Protein AF-A0A2M7AWU2-F1 (afdb_monomer_lite)

Sequence (131 aa):
MRKNQIVLVSILATVILVGAVFGVYYWFQYVRPEVEVSTKEEGIDLCAEFPKVEGEVTCQEAIQLALEKYPGIITSIRRTQAEYIDTQEIWLLKLILKEPVRANSVEYDIEVSVNRDNKEIFIYRFIERQK

Structure (mmCIF, N/CA/C/O backbone):
data_AF-A0A2M7AWU2-F1
#
_entry.id   AF-A0A2M7AWU2-F1
#
loop_
_atom_site.group_PDB
_atom_site.id
_atom_site.type_symbol
_atom_site.label_atom_id
_atom_site.label_alt_id
_atom_site.label_comp_id
_atom_site.label_a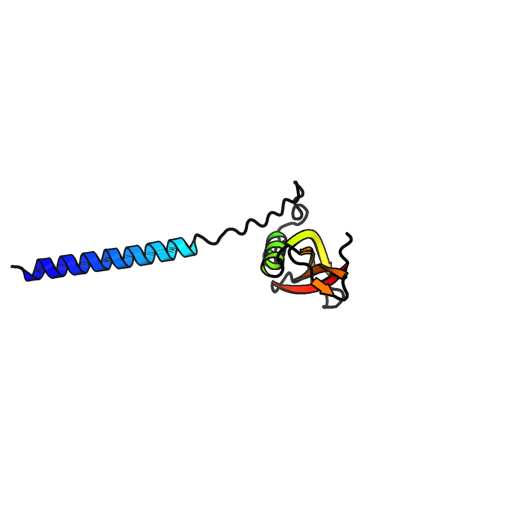sym_id
_atom_site.label_entity_id
_atom_site.label_seq_id
_atom_site.pdbx_PDB_ins_code
_atom_site.Cartn_x
_atom_site.Cartn_y
_atom_site.Cartn_z
_atom_site.occupancy
_atom_site.B_iso_or_equiv
_atom_site.auth_seq_id
_atom_site.auth_comp_id
_atom_site.auth_asym_id
_atom_site.auth_atom_id
_atom_site.pdbx_PDB_model_num
ATOM 1 N N . MET A 1 1 ? -69.376 -11.238 -7.191 1.00 54.69 1 MET A N 1
ATOM 2 C CA . MET A 1 1 ? -68.289 -11.510 -6.220 1.00 54.69 1 MET A CA 1
ATOM 3 C C . MET A 1 1 ? -66.917 -11.777 -6.888 1.00 54.69 1 MET A C 1
ATOM 5 O O . MET A 1 1 ? -66.197 -12.650 -6.437 1.00 54.69 1 MET A O 1
ATOM 9 N N . ARG A 1 2 ? -66.502 -11.038 -7.941 1.00 56.22 2 ARG A N 1
ATOM 10 C CA . ARG A 1 2 ? -65.195 -11.247 -8.629 1.00 56.22 2 ARG A CA 1
ATOM 11 C C . ARG A 1 2 ? -64.144 -10.148 -8.386 1.00 56.22 2 ARG A C 1
ATOM 13 O O . ARG A 1 2 ? -62.969 -10.374 -8.637 1.00 56.22 2 ARG A O 1
ATOM 20 N N . LYS A 1 3 ? -64.542 -8.971 -7.881 1.00 53.84 3 LYS A N 1
ATOM 21 C CA . LYS A 1 3 ? -63.633 -7.822 -7.694 1.00 53.84 3 LYS A CA 1
ATOM 22 C C . LYS A 1 3 ? -62.647 -8.007 -6.528 1.00 53.84 3 LYS A C 1
ATOM 24 O O . LYS A 1 3 ? -61.501 -7.599 -6.655 1.00 53.84 3 LYS A O 1
ATOM 29 N N . ASN A 1 4 ? -63.039 -8.697 -5.452 1.00 55.47 4 ASN A N 1
ATOM 30 C CA . ASN A 1 4 ? -62.168 -8.872 -4.279 1.00 55.47 4 ASN A CA 1
ATOM 31 C C . ASN A 1 4 ? -61.002 -9.843 -4.523 1.00 55.47 4 ASN A C 1
ATOM 33 O O . ASN A 1 4 ? -59.939 -9.652 -3.945 1.00 55.47 4 ASN A O 1
ATOM 37 N N . GLN A 1 5 ? -61.160 -10.844 -5.398 1.00 54.25 5 GLN A N 1
ATOM 38 C CA . GLN A 1 5 ? -60.068 -11.777 -5.707 1.00 54.25 5 GLN A CA 1
ATOM 39 C C . GLN A 1 5 ? -58.959 -11.130 -6.547 1.00 54.25 5 GLN A C 1
ATOM 41 O O . GLN A 1 5 ? -57.792 -11.421 -6.320 1.00 54.25 5 GLN A O 1
ATOM 46 N N . ILE A 1 6 ? -59.294 -10.209 -7.457 1.00 58.75 6 ILE A N 1
ATOM 47 C CA . ILE A 1 6 ? -58.296 -9.523 -8.297 1.00 58.75 6 ILE A CA 1
ATOM 48 C C . ILE A 1 6 ? -57.420 -8.596 -7.443 1.00 58.75 6 ILE A C 1
ATOM 50 O O . ILE A 1 6 ? -56.203 -8.585 -7.593 1.00 58.75 6 ILE A O 1
ATOM 54 N N . VAL A 1 7 ? -58.026 -7.876 -6.493 1.00 60.44 7 VAL A N 1
ATOM 55 C CA . VAL A 1 7 ? -57.297 -6.977 -5.581 1.00 60.44 7 VAL A CA 1
ATOM 56 C C . VAL A 1 7 ? -56.342 -7.761 -4.675 1.00 60.44 7 VAL A C 1
ATOM 58 O O . VAL A 1 7 ? -55.195 -7.358 -4.504 1.00 60.44 7 VAL A O 1
ATOM 61 N N . LEU A 1 8 ? -56.775 -8.914 -4.153 1.00 59.88 8 LEU A N 1
ATOM 62 C CA . LEU A 1 8 ? -55.939 -9.790 -3.325 1.00 59.88 8 LEU A CA 1
ATOM 63 C C . LEU A 1 8 ? -54.729 -10.347 -4.089 1.00 59.88 8 LEU A C 1
ATOM 65 O O . LEU A 1 8 ? -53.625 -10.344 -3.551 1.00 59.88 8 LEU A O 1
ATOM 69 N N . VAL A 1 9 ? -54.909 -10.767 -5.345 1.00 65.00 9 VAL A N 1
ATOM 70 C CA . VAL A 1 9 ? -53.808 -11.288 -6.175 1.00 65.00 9 VAL A CA 1
ATOM 71 C C . VAL A 1 9 ? -52.819 -10.180 -6.548 1.00 65.00 9 VAL A C 1
ATOM 73 O O . VAL A 1 9 ? -51.611 -10.402 -6.485 1.00 65.00 9 VAL A O 1
ATOM 76 N N . SER A 1 10 ? -53.302 -8.973 -6.865 1.00 59.91 10 SER A N 1
ATOM 77 C CA . SER A 1 10 ? -52.425 -7.831 -7.144 1.00 59.91 10 SER A CA 1
ATOM 78 C C . SER A 1 10 ? -51.600 -7.418 -5.926 1.00 59.91 10 SER A C 1
ATOM 80 O O . SER A 1 10 ? -50.410 -7.180 -6.077 1.00 59.91 10 SER A O 1
ATOM 82 N N . ILE A 1 11 ? -52.180 -7.378 -4.722 1.00 66.88 11 ILE A N 1
ATOM 83 C CA . ILE A 1 11 ? -51.427 -7.031 -3.504 1.00 66.88 11 ILE A CA 1
ATOM 84 C C . ILE A 1 11 ? -50.359 -8.090 -3.209 1.00 66.88 11 ILE A C 1
ATOM 86 O O . ILE A 1 11 ? -49.217 -7.740 -2.913 1.00 66.88 11 ILE A O 1
ATOM 90 N N . LEU A 1 12 ? -50.701 -9.376 -3.341 1.00 68.44 12 LEU A N 1
ATOM 91 C CA . LEU A 1 12 ? -49.759 -10.469 -3.101 1.00 68.44 12 LEU A CA 1
ATOM 92 C C . LEU A 1 12 ? -48.570 -10.415 -4.073 1.00 68.44 12 LEU A C 1
ATOM 94 O O . LEU A 1 12 ? -47.424 -10.554 -3.652 1.00 68.44 12 LEU A O 1
ATOM 98 N N . ALA A 1 13 ? -48.829 -10.149 -5.358 1.00 69.25 13 ALA A N 1
ATOM 99 C CA . ALA A 1 13 ? -47.784 -10.016 -6.369 1.00 69.25 13 ALA A CA 1
ATOM 100 C C . ALA A 1 13 ? -46.831 -8.850 -6.062 1.00 69.25 13 ALA A C 1
ATOM 102 O O . ALA A 1 13 ? -45.617 -9.014 -6.164 1.00 69.25 13 ALA A O 1
ATOM 103 N N . THR A 1 14 ? -47.351 -7.701 -5.616 1.00 70.69 14 THR A N 1
ATOM 104 C CA . THR A 1 14 ? -46.520 -6.540 -5.264 1.00 70.69 14 THR A CA 1
ATOM 105 C C . THR A 1 14 ? -45.640 -6.814 -4.044 1.00 70.69 14 THR A C 1
ATOM 107 O O . THR A 1 14 ? -44.469 -6.445 -4.046 1.00 70.69 14 THR A O 1
ATOM 110 N N . VAL A 1 15 ? -46.159 -7.503 -3.020 1.00 72.62 15 VAL A N 1
ATOM 111 C CA . VAL A 1 15 ? -45.383 -7.851 -1.814 1.00 72.62 15 VAL A CA 1
ATOM 112 C C . VAL A 1 15 ? -44.235 -8.810 -2.146 1.00 72.62 15 VAL A C 1
ATOM 114 O O . VAL A 1 15 ? -43.121 -8.617 -1.663 1.00 72.62 15 VAL A O 1
ATOM 117 N N . ILE A 1 16 ? -44.470 -9.797 -3.017 1.00 73.19 16 ILE A N 1
ATOM 118 C CA . ILE A 1 16 ? -43.426 -10.730 -3.472 1.00 73.19 16 ILE A CA 1
ATOM 119 C C . ILE A 1 16 ? -42.349 -9.988 -4.272 1.00 73.19 16 ILE A C 1
ATOM 121 O O . ILE A 1 16 ? -41.160 -10.233 -4.081 1.00 73.19 16 ILE A O 1
ATOM 125 N N . LEU A 1 17 ? -42.752 -9.050 -5.133 1.00 73.25 17 LEU A N 1
ATOM 126 C CA . LEU A 1 17 ? -41.829 -8.294 -5.979 1.00 73.25 17 LEU A CA 1
ATOM 127 C C . LEU A 1 17 ? -40.956 -7.342 -5.147 1.00 73.25 17 LEU A C 1
ATOM 129 O O . LEU A 1 17 ? -39.744 -7.301 -5.342 1.00 73.25 17 LEU A O 1
ATOM 133 N N . VAL A 1 18 ? -41.535 -6.658 -4.155 1.00 73.31 18 VAL A N 1
ATOM 134 C CA . VAL A 1 18 ? -40.774 -5.829 -3.205 1.00 73.31 18 VAL A CA 1
ATOM 135 C C . VAL A 1 18 ? -39.826 -6.689 -2.369 1.00 73.31 18 VAL A C 1
ATOM 137 O O . VAL A 1 18 ? -38.661 -6.330 -2.234 1.00 73.31 18 VAL A O 1
ATOM 140 N N . GLY A 1 19 ? -40.276 -7.847 -1.873 1.00 69.31 19 GLY A N 1
ATOM 141 C CA . GLY A 1 19 ? -39.430 -8.780 -1.123 1.00 69.31 19 GLY A CA 1
ATOM 142 C C . GLY A 1 19 ? -38.251 -9.321 -1.939 1.00 69.31 19 GLY A C 1
ATOM 143 O O . GLY A 1 19 ? -37.137 -9.392 -1.426 1.00 69.31 19 GLY A O 1
ATOM 144 N N . ALA A 1 20 ? -38.463 -9.637 -3.220 1.00 73.00 20 ALA A N 1
ATOM 145 C CA . ALA A 1 20 ? -37.406 -10.094 -4.119 1.00 73.00 20 ALA A CA 1
ATOM 146 C C . ALA A 1 20 ? -36.375 -8.990 -4.409 1.00 73.00 20 ALA A C 1
ATOM 148 O O . ALA A 1 20 ? -35.174 -9.244 -4.350 1.00 73.00 20 ALA A O 1
ATOM 149 N N . VAL A 1 21 ? -36.825 -7.755 -4.659 1.00 71.50 21 VAL A N 1
ATOM 150 C CA . VAL A 1 21 ? -35.927 -6.607 -4.882 1.00 71.50 21 VAL A CA 1
ATOM 151 C C . VAL A 1 21 ? -35.122 -6.291 -3.621 1.00 71.50 21 VAL A C 1
ATOM 153 O O . VAL A 1 21 ? -33.912 -6.086 -3.706 1.00 71.50 21 VAL A O 1
ATOM 156 N N . PHE A 1 22 ? -35.760 -6.314 -2.446 1.00 71.56 22 PHE A N 1
ATOM 157 C CA . PHE A 1 22 ? -35.072 -6.122 -1.168 1.00 71.56 22 PHE A CA 1
ATOM 158 C C . PHE A 1 22 ? -34.060 -7.248 -0.910 1.00 71.56 22 PHE A C 1
ATOM 160 O O . PHE A 1 22 ? -32.917 -6.973 -0.564 1.00 71.56 22 PHE A O 1
ATOM 167 N N . GLY A 1 23 ? -34.431 -8.507 -1.154 1.00 69.19 23 GLY A N 1
ATOM 168 C CA . GLY A 1 23 ? -33.534 -9.654 -0.996 1.00 69.19 23 GLY A CA 1
ATOM 169 C C . GLY A 1 23 ? -32.282 -9.552 -1.870 1.00 69.19 23 GLY A C 1
ATOM 170 O O . GLY A 1 23 ? -31.174 -9.725 -1.371 1.00 69.19 23 GLY A O 1
ATOM 171 N N . VAL A 1 24 ? -32.438 -9.192 -3.147 1.00 69.12 24 VAL A N 1
ATOM 172 C CA . VAL A 1 24 ? -31.309 -8.998 -4.073 1.00 69.12 24 VAL A CA 1
ATOM 173 C C . VAL A 1 24 ? -30.439 -7.811 -3.650 1.00 69.12 24 VAL A C 1
ATOM 175 O O . VAL A 1 24 ? -29.216 -7.931 -3.637 1.00 69.12 24 VAL A O 1
ATOM 178 N N . TYR A 1 25 ? -31.041 -6.690 -3.241 1.00 70.00 25 TYR A N 1
ATOM 179 C CA . TYR A 1 25 ? -30.303 -5.514 -2.768 1.00 70.00 25 TYR A CA 1
ATOM 180 C C . TYR A 1 25 ? -29.433 -5.822 -1.539 1.00 70.00 25 TYR A C 1
ATOM 182 O O . TYR A 1 25 ? -28.260 -5.446 -1.497 1.00 70.00 25 TYR A O 1
ATOM 190 N N . TYR A 1 26 ? -29.973 -6.558 -0.562 1.00 60.62 26 TYR A N 1
ATOM 191 C CA . TYR A 1 26 ? -29.208 -6.978 0.615 1.00 60.62 26 TYR A CA 1
ATOM 192 C C . TYR A 1 26 ? -28.147 -8.029 0.281 1.00 60.62 26 TYR A C 1
ATOM 194 O O . TYR A 1 26 ? -27.078 -8.016 0.889 1.00 60.62 26 TYR A O 1
ATOM 202 N N . TRP A 1 27 ? -28.388 -8.894 -0.708 1.00 60.34 27 TRP A N 1
ATOM 203 C CA . TRP A 1 27 ? -27.392 -9.867 -1.153 1.00 60.34 27 TRP A CA 1
ATOM 204 C C . TRP A 1 27 ? -26.186 -9.183 -1.817 1.00 60.34 27 TRP A C 1
ATOM 206 O O . TRP A 1 27 ? -25.049 -9.501 -1.485 1.00 60.34 27 TRP A O 1
ATOM 216 N N . PHE A 1 28 ? -26.403 -8.159 -2.649 1.00 55.84 28 PHE A N 1
ATOM 217 C CA . PHE A 1 28 ? -25.308 -7.394 -3.266 1.00 55.84 28 PHE A CA 1
ATOM 218 C C . PHE A 1 28 ? -24.517 -6.520 -2.279 1.00 55.84 28 PHE A C 1
ATOM 220 O O . PHE A 1 28 ? -23.324 -6.319 -2.481 1.00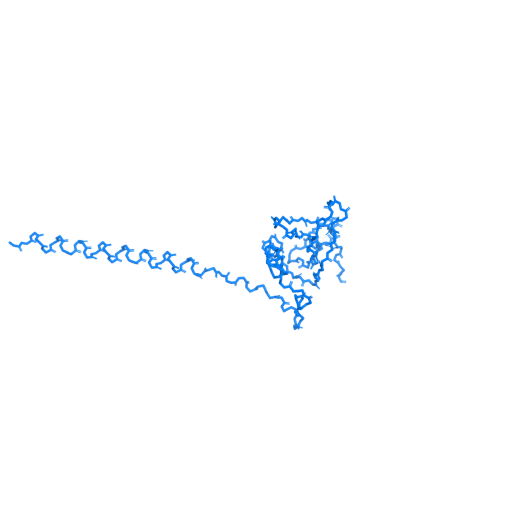 55.84 28 PHE A O 1
ATOM 227 N N . GLN A 1 29 ? -25.132 -6.024 -1.199 1.00 54.19 29 GLN A N 1
ATOM 228 C CA . GLN A 1 29 ? -24.410 -5.299 -0.138 1.00 54.19 29 GLN A CA 1
ATOM 229 C C . GLN A 1 29 ? -23.505 -6.225 0.698 1.00 54.19 29 GLN A C 1
ATOM 231 O O . GLN A 1 29 ? -22.488 -5.769 1.221 1.00 54.19 29 GLN A O 1
ATOM 236 N N . TYR A 1 30 ? -23.859 -7.511 0.820 1.00 51.78 30 TYR A N 1
ATOM 237 C CA . TYR A 1 30 ? -23.092 -8.497 1.590 1.00 51.78 30 TYR A CA 1
ATOM 238 C C . TYR A 1 30 ? -21.966 -9.149 0.783 1.00 51.78 30 TYR A C 1
ATOM 240 O O . TYR A 1 30 ? -20.939 -9.518 1.345 1.00 51.78 30 TYR A O 1
ATOM 248 N N . VAL A 1 31 ? -22.122 -9.248 -0.538 1.00 49.25 31 VAL A N 1
ATOM 249 C CA . VAL A 1 31 ? -21.064 -9.699 -1.448 1.00 49.25 31 VAL A CA 1
ATOM 250 C C . VAL A 1 31 ? -20.233 -8.488 -1.875 1.00 49.25 31 VAL A C 1
ATOM 252 O O . VAL A 1 31 ? -20.173 -8.126 -3.049 1.00 49.25 31 VAL A O 1
ATOM 255 N N . ARG A 1 32 ? -19.558 -7.833 -0.920 1.00 45.34 32 ARG A N 1
ATOM 256 C CA . ARG A 1 32 ? -18.285 -7.213 -1.299 1.00 45.34 32 ARG A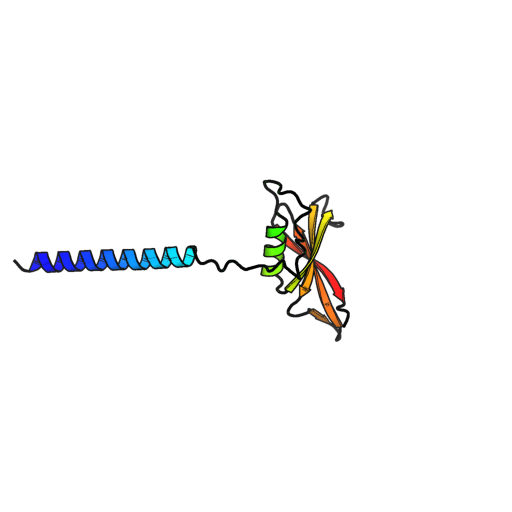 CA 1
ATOM 257 C C . ARG A 1 32 ? -17.364 -8.381 -1.626 1.00 45.34 32 ARG A C 1
ATOM 259 O O . ARG A 1 32 ? -17.274 -9.278 -0.787 1.00 45.34 32 ARG A O 1
ATOM 266 N N . PRO A 1 33 ? -16.715 -8.424 -2.801 1.00 44.31 33 PRO A N 1
ATOM 267 C CA . PRO A 1 33 ? -15.588 -9.320 -2.947 1.00 44.31 33 PRO A CA 1
ATOM 268 C C . PRO A 1 33 ? -14.643 -8.940 -1.815 1.00 44.31 33 PRO A C 1
ATOM 270 O O . PRO A 1 33 ? -14.159 -7.808 -1.756 1.00 44.31 33 PRO A O 1
ATOM 273 N N . GLU A 1 34 ? -14.487 -9.844 -0.854 1.00 41.38 34 GLU A N 1
ATOM 274 C CA . GLU A 1 34 ? -13.341 -9.826 0.027 1.00 41.38 34 GLU A CA 1
ATOM 275 C C . GLU A 1 34 ? -12.175 -9.854 -0.950 1.00 41.38 34 GLU A C 1
ATOM 277 O O . GLU A 1 34 ? -11.948 -10.839 -1.654 1.00 41.38 34 GLU A O 1
ATOM 282 N N . VAL A 1 35 ? -11.567 -8.686 -1.158 1.00 38.78 35 VAL A N 1
ATOM 283 C CA . VAL A 1 35 ? -10.305 -8.614 -1.862 1.00 38.78 35 VAL A CA 1
ATOM 284 C C . VAL A 1 35 ? -9.409 -9.405 -0.936 1.00 38.78 35 VAL A C 1
ATOM 286 O O . VAL A 1 35 ? -8.991 -8.893 0.101 1.00 38.78 35 VAL A O 1
ATOM 289 N N . GLU A 1 36 ? -9.220 -10.688 -1.246 1.00 37.50 36 GLU A N 1
ATOM 290 C CA . GLU A 1 36 ? -8.156 -11.487 -0.674 1.00 37.50 36 GLU A CA 1
ATOM 291 C C . GLU A 1 36 ? -6.880 -10.797 -1.127 1.00 37.50 36 GLU A C 1
ATOM 293 O O . GLU A 1 36 ? -6.274 -11.090 -2.158 1.00 37.50 36 GLU A O 1
ATOM 298 N N . VAL A 1 37 ? -6.515 -9.782 -0.359 1.00 43.72 37 VAL A N 1
ATOM 299 C CA . VAL A 1 37 ? -5.184 -9.252 -0.319 1.00 43.72 37 VAL A CA 1
ATOM 300 C C . VAL A 1 37 ? -4.366 -10.417 0.200 1.00 43.72 37 VAL A C 1
ATOM 302 O O . VAL A 1 37 ? -4.266 -10.648 1.403 1.00 43.72 37 VAL A O 1
ATOM 305 N N . SER A 1 38 ? -3.865 -11.221 -0.733 1.00 39.97 38 SER A N 1
ATOM 306 C CA . SER A 1 38 ? -2.893 -12.257 -0.450 1.00 39.97 38 SER A CA 1
ATOM 307 C C . SER A 1 38 ? -1.633 -11.554 0.045 1.00 39.97 38 SER A C 1
ATOM 309 O O . SER A 1 38 ? -0.708 -11.293 -0.713 1.00 39.97 38 SER A O 1
ATOM 311 N N . THR A 1 39 ? -1.606 -11.229 1.337 1.00 43.34 39 THR A N 1
ATOM 312 C CA . THR A 1 39 ? -0.396 -10.864 2.081 1.00 43.34 39 THR A CA 1
ATOM 313 C C . THR A 1 39 ? 0.555 -12.052 2.205 1.00 43.34 39 THR A C 1
ATOM 315 O O . THR A 1 39 ? 1.690 -11.884 2.631 1.00 43.34 39 THR A O 1
ATOM 318 N N . LYS A 1 40 ? 0.126 -13.256 1.802 1.00 40.00 40 LYS A N 1
ATOM 319 C CA . LYS A 1 40 ? 0.991 -14.419 1.626 1.00 40.00 40 LYS A CA 1
ATOM 320 C C . LYS A 1 40 ? 1.737 -14.333 0.291 1.00 40.00 40 LYS A C 1
ATOM 322 O O . LYS A 1 40 ? 1.417 -15.051 -0.651 1.00 40.00 40 LYS A O 1
ATOM 327 N N . GLU A 1 41 ? 2.791 -13.528 0.243 1.00 44.03 41 GLU A N 1
ATOM 328 C CA . GLU A 1 41 ? 4.032 -14.063 -0.325 1.00 44.03 41 GLU A CA 1
ATOM 329 C C . GLU A 1 41 ? 4.493 -15.142 0.666 1.00 44.03 41 GLU A C 1
ATOM 331 O O . GLU A 1 41 ? 4.919 -14.828 1.772 1.00 44.03 41 GLU A O 1
ATOM 336 N N . GLU A 1 42 ? 4.228 -16.413 0.349 1.00 44.34 42 GLU A N 1
ATOM 337 C CA . GLU A 1 42 ? 4.759 -17.604 1.036 1.00 44.34 42 GLU A CA 1
ATOM 338 C C . GLU A 1 42 ? 5.060 -17.451 2.550 1.00 44.34 42 GLU A C 1
ATOM 340 O O . GLU A 1 42 ? 6.192 -17.560 3.008 1.00 44.34 42 GLU A O 1
ATOM 345 N N . GLY A 1 43 ? 4.025 -17.234 3.370 1.00 51.00 43 GLY A N 1
ATOM 346 C CA . GLY A 1 43 ? 4.099 -17.472 4.820 1.00 51.00 43 GLY A CA 1
ATOM 347 C C . GLY A 1 43 ? 4.658 -16.355 5.709 1.00 51.00 43 GLY A C 1
ATOM 348 O O . GLY A 1 43 ? 4.741 -16.576 6.917 1.00 51.00 43 GLY A O 1
ATOM 349 N N . ILE A 1 44 ? 4.975 -15.169 5.182 1.00 63.00 44 ILE A N 1
ATOM 350 C CA . ILE A 1 44 ? 5.398 -14.023 6.005 1.00 63.00 44 ILE A CA 1
ATOM 351 C C . ILE A 1 44 ? 4.195 -13.111 6.278 1.00 63.00 44 ILE A C 1
ATOM 353 O O . ILE A 1 44 ? 3.692 -12.440 5.381 1.00 63.00 44 ILE A O 1
ATOM 357 N N . ASP A 1 45 ? 3.726 -13.067 7.527 1.00 76.81 45 ASP A N 1
ATOM 358 C CA . ASP A 1 45 ? 2.754 -12.057 7.956 1.00 76.81 45 ASP A CA 1
ATOM 359 C C . ASP A 1 45 ? 3.474 -10.722 8.186 1.00 76.81 45 ASP A C 1
ATOM 361 O O . ASP A 1 45 ? 4.029 -10.464 9.255 1.00 76.81 45 ASP A O 1
ATOM 365 N N . LEU A 1 46 ? 3.450 -9.864 7.162 1.00 80.88 46 LEU A N 1
ATOM 366 C CA . LEU A 1 46 ? 4.036 -8.520 7.187 1.00 80.88 46 LEU A CA 1
ATOM 367 C C . LEU A 1 46 ? 3.460 -7.622 8.298 1.00 80.88 46 LEU A C 1
ATOM 369 O O . LEU A 1 46 ? 4.069 -6.611 8.644 1.00 80.88 46 LEU A O 1
ATOM 373 N N . CYS A 1 47 ? 2.292 -7.970 8.849 1.00 86.88 47 CYS A N 1
ATOM 374 C CA . CYS A 1 47 ? 1.627 -7.204 9.893 1.00 86.88 47 CYS A CA 1
ATOM 375 C C . CYS A 1 47 ? 1.841 -7.748 11.312 1.00 86.88 47 CYS A C 1
ATOM 377 O O . CYS A 1 47 ? 1.391 -7.103 12.261 1.00 86.88 47 CYS A O 1
ATOM 379 N N . ALA A 1 48 ? 2.524 -8.885 11.481 1.00 81.06 48 ALA A N 1
ATOM 380 C CA . ALA A 1 48 ? 2.636 -9.575 12.769 1.00 81.06 48 ALA A CA 1
ATOM 381 C C . ALA A 1 48 ? 3.289 -8.730 13.878 1.00 81.06 48 ALA A C 1
ATOM 383 O O . ALA A 1 48 ? 2.957 -8.877 15.053 1.00 81.06 48 ALA A O 1
ATOM 384 N N . GLU A 1 49 ? 4.198 -7.825 13.512 1.00 77.62 49 GLU A N 1
ATOM 385 C CA . GLU A 1 49 ? 4.955 -6.995 14.459 1.00 77.62 49 GLU A CA 1
ATOM 386 C C . GLU A 1 49 ? 4.201 -5.734 14.910 1.00 77.62 49 GLU A C 1
ATOM 388 O O . GLU A 1 49 ? 4.670 -4.998 15.781 1.00 77.62 49 GLU A O 1
ATOM 393 N N . PHE A 1 50 ? 3.025 -5.461 14.339 1.00 80.62 50 PHE A N 1
ATOM 394 C CA . PHE A 1 50 ? 2.335 -4.193 14.531 1.00 80.62 50 PHE A CA 1
ATOM 395 C C . PHE A 1 50 ? 1.068 -4.351 15.380 1.00 80.62 50 PHE A C 1
ATOM 397 O O . PHE A 1 50 ? 0.057 -4.863 14.891 1.00 80.62 50 PHE A O 1
ATOM 404 N N . PRO A 1 51 ? 1.058 -3.859 16.635 1.00 73.12 51 PRO A N 1
ATOM 405 C CA . PRO A 1 51 ? -0.147 -3.890 17.450 1.00 73.12 51 PRO A CA 1
ATOM 406 C C . PRO A 1 51 ? -1.234 -3.011 16.823 1.00 73.12 51 PRO A C 1
ATOM 408 O O . PRO A 1 51 ? -0.947 -1.950 16.249 1.00 73.12 51 PRO A O 1
ATOM 411 N N . LYS A 1 52 ? -2.488 -3.460 16.950 1.00 71.31 52 LYS A N 1
ATOM 412 C CA . LYS A 1 52 ? -3.664 -2.662 16.594 1.00 71.31 52 LYS A CA 1
ATOM 413 C C . LYS A 1 52 ? -3.770 -1.484 17.559 1.00 71.31 52 LYS A C 1
ATOM 415 O O . LYS A 1 52 ? -3.725 -1.682 18.770 1.00 71.31 52 LYS A O 1
ATOM 420 N N . VAL A 1 53 ? -3.924 -0.286 17.010 1.00 74.50 53 VAL A N 1
ATOM 421 C CA . VAL A 1 53 ? -4.179 0.946 17.762 1.00 74.50 53 VAL A CA 1
ATOM 422 C C . VAL A 1 53 ? -5.549 1.449 17.326 1.00 74.50 53 VAL A C 1
ATOM 424 O O . VAL A 1 53 ? -5.818 1.534 16.128 1.00 74.50 53 VAL A O 1
ATOM 427 N N . GLU A 1 54 ? -6.447 1.694 18.278 1.00 72.69 54 GLU A N 1
ATOM 428 C CA . GLU A 1 54 ? -7.786 2.203 17.971 1.00 72.69 54 GLU A CA 1
ATOM 429 C C . GLU A 1 54 ? -7.706 3.638 17.433 1.00 72.69 54 GLU A C 1
ATOM 431 O O . GLU A 1 54 ? -6.996 4.472 17.986 1.00 72.69 54 GLU A O 1
ATOM 436 N N . GLY A 1 55 ? -8.455 3.926 16.365 1.00 74.62 55 GLY A N 1
ATOM 437 C CA . GLY A 1 55 ? -8.544 5.266 15.769 1.00 74.62 55 GLY A CA 1
ATOM 438 C C . GLY A 1 55 ? -7.524 5.569 14.667 1.00 74.62 55 GLY A C 1
ATOM 439 O O . GLY A 1 55 ? -7.678 6.578 13.987 1.00 74.62 55 GLY A O 1
ATOM 440 N N . GLU A 1 56 ? -6.550 4.688 14.437 1.00 84.12 56 GLU A N 1
ATOM 441 C CA . GLU A 1 56 ? -5.523 4.841 13.401 1.00 84.12 56 GLU A CA 1
ATOM 442 C C . GLU A 1 56 ? -5.694 3.788 12.301 1.00 84.12 56 GLU A C 1
ATOM 444 O O . GLU A 1 56 ? -6.170 2.677 12.547 1.00 84.12 56 GLU A O 1
ATOM 449 N N . VAL A 1 57 ? -5.246 4.107 11.086 1.00 87.81 57 VAL A N 1
ATOM 450 C CA . VAL A 1 57 ? -5.157 3.133 9.994 1.00 87.81 57 VAL A CA 1
ATOM 451 C C . VAL A 1 57 ? -4.257 1.984 10.433 1.00 87.81 57 VAL A C 1
ATOM 453 O O . VAL A 1 57 ? -3.080 2.167 10.773 1.00 87.81 57 VAL A O 1
ATOM 456 N N . THR A 1 58 ? -4.815 0.782 10.422 1.00 91.12 58 THR A N 1
ATOM 457 C CA . THR A 1 58 ? -4.101 -0.449 10.763 1.00 91.12 58 THR A CA 1
ATOM 458 C C . THR A 1 58 ? -3.145 -0.870 9.645 1.00 91.12 58 THR A C 1
ATOM 460 O O . THR A 1 58 ? -3.249 -0.416 8.507 1.00 91.12 58 THR A O 1
ATOM 463 N N . CYS A 1 59 ? -2.211 -1.774 9.955 1.00 90.69 59 CYS A N 1
ATOM 464 C CA . CYS A 1 59 ? -1.310 -2.345 8.951 1.00 90.69 59 CYS A CA 1
ATOM 465 C C . CYS A 1 59 ? -2.097 -2.986 7.794 1.00 90.69 59 CYS A C 1
ATOM 467 O O . CYS A 1 59 ? -1.822 -2.711 6.628 1.00 90.69 59 CYS A O 1
ATOM 469 N N . GLN A 1 60 ? -3.128 -3.775 8.115 1.00 91.38 60 GLN A N 1
ATOM 470 C CA . GLN A 1 60 ? -3.970 -4.431 7.116 1.00 91.38 60 GLN A CA 1
ATOM 471 C C . GLN A 1 60 ? -4.751 -3.423 6.264 1.00 91.38 60 GLN A C 1
ATOM 473 O O . GLN A 1 60 ? -4.785 -3.556 5.043 1.00 91.38 60 GLN A O 1
ATOM 478 N N . GLU A 1 61 ? -5.333 -2.392 6.881 1.00 92.38 61 GLU A N 1
ATOM 479 C CA . GLU A 1 61 ? -6.028 -1.340 6.134 1.00 92.38 61 GLU A CA 1
ATOM 480 C C . GLU A 1 61 ? -5.072 -0.569 5.222 1.00 92.38 61 GLU A C 1
ATOM 482 O O . GLU A 1 61 ? -5.435 -0.270 4.090 1.00 92.38 61 GLU A O 1
ATOM 487 N N . ALA A 1 62 ? -3.843 -0.278 5.661 1.00 93.50 62 ALA A N 1
ATOM 488 C CA . ALA A 1 62 ? -2.856 0.407 4.829 1.00 93.50 62 ALA A CA 1
ATOM 489 C C . ALA A 1 62 ? -2.468 -0.420 3.594 1.00 93.50 62 ALA A C 1
ATOM 491 O O . ALA A 1 62 ? -2.369 0.127 2.496 1.00 93.50 62 ALA A O 1
ATOM 492 N N . ILE A 1 63 ? -2.295 -1.735 3.758 1.00 93.31 63 ILE A N 1
ATOM 493 C CA . ILE A 1 63 ? -2.055 -2.665 2.647 1.00 93.31 63 ILE A CA 1
ATOM 494 C C . ILE A 1 63 ? -3.247 -2.650 1.684 1.00 93.31 63 ILE A C 1
ATOM 496 O O . ILE A 1 63 ? -3.051 -2.495 0.479 1.00 93.31 63 ILE A O 1
ATOM 500 N N . GLN A 1 64 ? -4.472 -2.778 2.200 1.00 94.50 64 GLN A N 1
ATOM 501 C CA . GLN A 1 64 ? -5.677 -2.770 1.373 1.00 94.50 64 GLN A CA 1
ATOM 502 C C . GLN A 1 64 ? -5.802 -1.461 0.582 1.00 94.50 64 GLN A C 1
ATOM 504 O O . GLN A 1 64 ? -5.938 -1.493 -0.638 1.00 94.50 64 GLN A O 1
ATOM 509 N N . LEU A 1 65 ? -5.678 -0.317 1.257 1.00 95.12 65 LEU A N 1
ATOM 510 C CA . LEU A 1 65 ? -5.730 1.012 0.648 1.00 95.12 65 LEU A CA 1
ATOM 511 C C . LEU A 1 65 ? -4.673 1.180 -0.455 1.00 95.12 65 LEU A C 1
ATOM 513 O O . LEU A 1 65 ? -4.967 1.701 -1.533 1.00 95.12 65 LEU A O 1
ATOM 517 N N . ALA A 1 66 ? -3.441 0.723 -0.207 1.00 95.56 66 ALA A N 1
ATOM 518 C CA . ALA A 1 66 ? -2.364 0.803 -1.186 1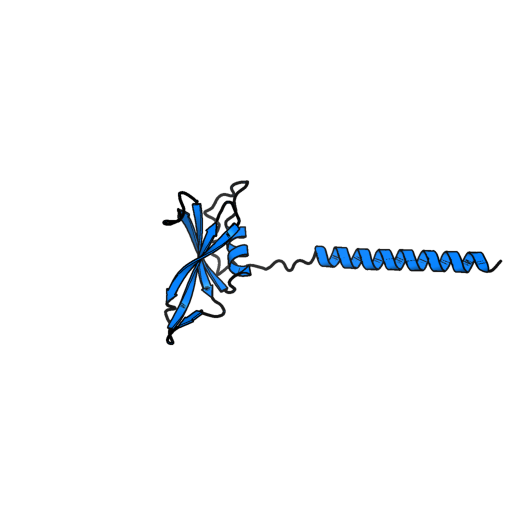.00 95.56 66 ALA A CA 1
ATOM 519 C C . ALA A 1 66 ? -2.644 -0.062 -2.424 1.00 95.56 66 ALA A C 1
ATOM 521 O O . ALA A 1 66 ? -2.456 0.416 -3.541 1.00 95.56 66 ALA A O 1
ATOM 522 N N . LEU A 1 67 ? -3.122 -1.297 -2.244 1.00 95.31 67 LEU A N 1
ATOM 523 C CA . LEU A 1 67 ? -3.391 -2.230 -3.344 1.00 95.31 67 LEU A CA 1
ATOM 524 C C . LEU A 1 67 ? -4.653 -1.892 -4.143 1.00 95.31 67 LEU A C 1
ATOM 526 O O . LEU A 1 67 ? -4.691 -2.153 -5.344 1.00 95.31 67 LEU A O 1
ATOM 530 N N . GLU A 1 68 ? -5.659 -1.280 -3.513 1.00 95.38 68 GLU A N 1
ATOM 531 C CA . GLU A 1 68 ? -6.827 -0.732 -4.212 1.00 95.38 68 GLU A CA 1
ATOM 532 C C . GLU A 1 68 ? -6.416 0.376 -5.194 1.00 95.38 68 GLU A C 1
ATOM 534 O O . GLU A 1 68 ? -6.951 0.458 -6.300 1.00 95.38 68 GLU A O 1
ATOM 539 N N . LYS A 1 69 ? -5.441 1.213 -4.812 1.00 95.25 69 LYS A N 1
ATOM 540 C CA . LYS A 1 69 ? -4.947 2.315 -5.649 1.00 95.25 69 LYS A CA 1
ATOM 541 C C . LYS A 1 69 ? -3.879 1.875 -6.653 1.00 95.25 69 LYS A C 1
ATOM 543 O O . LYS A 1 69 ? -3.863 2.366 -7.780 1.00 95.25 69 LYS A O 1
ATOM 548 N N . TYR A 1 70 ? -2.990 0.970 -6.250 1.00 95.00 70 TYR A N 1
ATOM 549 C CA . TYR A 1 70 ? -1.843 0.514 -7.031 1.00 95.00 70 TYR A CA 1
ATOM 550 C C . TYR A 1 70 ? -1.753 -1.020 -7.015 1.00 95.00 70 TYR A C 1
ATOM 552 O O . TYR A 1 70 ? -1.091 -1.597 -6.149 1.00 95.00 70 TYR A O 1
ATOM 560 N N . PRO A 1 71 ? -2.400 -1.702 -7.977 1.00 94.25 71 PRO A N 1
ATOM 561 C CA . PRO A 1 71 ? -2.404 -3.159 -8.032 1.00 94.25 71 PRO A CA 1
ATOM 562 C C . PRO A 1 71 ? -0.992 -3.744 -8.160 1.00 94.25 71 PRO A C 1
ATOM 564 O O . PRO A 1 71 ? -0.231 -3.397 -9.069 1.00 94.25 71 PRO A O 1
ATOM 567 N N . GLY A 1 72 ? -0.650 -4.679 -7.278 1.00 93.19 72 GLY A N 1
ATOM 568 C CA . GLY A 1 72 ? 0.684 -5.265 -7.205 1.00 93.19 72 GLY A CA 1
ATOM 569 C C . GLY A 1 72 ? 0.839 -6.236 -6.039 1.00 93.19 72 GLY A C 1
ATOM 570 O O . GLY A 1 72 ? -0.142 -6.799 -5.557 1.00 93.19 72 GLY A O 1
ATOM 571 N N . ILE A 1 73 ? 2.080 -6.419 -5.601 1.00 92.94 73 ILE A N 1
ATOM 572 C CA . ILE A 1 73 ? 2.476 -7.241 -4.456 1.00 92.94 73 ILE A CA 1
ATOM 573 C C . ILE A 1 73 ? 3.206 -6.336 -3.463 1.00 92.94 73 ILE A C 1
ATOM 575 O O . ILE A 1 73 ? 4.147 -5.636 -3.842 1.00 92.94 73 ILE A O 1
ATOM 579 N N . ILE A 1 74 ? 2.778 -6.337 -2.198 1.00 92.62 74 ILE A N 1
ATOM 580 C CA . ILE A 1 74 ? 3.521 -5.663 -1.128 1.00 92.62 74 ILE A CA 1
ATOM 581 C C . ILE A 1 74 ? 4.673 -6.570 -0.701 1.00 92.62 74 ILE A C 1
ATOM 583 O O . ILE A 1 74 ? 4.424 -7.651 -0.185 1.00 92.62 74 ILE A O 1
ATOM 587 N N . THR A 1 75 ? 5.915 -6.110 -0.840 1.00 91.25 75 THR A N 1
ATOM 588 C CA . THR A 1 75 ? 7.101 -6.880 -0.411 1.00 91.25 75 THR A CA 1
ATOM 589 C C . THR A 1 75 ? 7.642 -6.437 0.947 1.00 91.25 75 THR A C 1
ATOM 591 O O . THR A 1 75 ? 8.529 -7.062 1.517 1.00 91.25 75 THR A O 1
ATOM 594 N N . SER A 1 76 ? 7.221 -5.266 1.430 1.00 90.62 76 SER A N 1
ATOM 595 C CA . SER A 1 76 ? 7.667 -4.712 2.709 1.00 90.62 76 SER A CA 1
ATOM 596 C C . SER A 1 76 ? 6.702 -3.638 3.187 1.00 90.62 76 SER A C 1
ATOM 598 O O . SER A 1 76 ? 6.181 -2.864 2.382 1.00 90.62 76 SER A O 1
ATOM 600 N N . ILE A 1 77 ? 6.518 -3.562 4.502 1.00 91.38 77 ILE A N 1
ATOM 601 C CA . ILE A 1 77 ? 5.814 -2.484 5.189 1.00 91.38 77 ILE A CA 1
ATOM 602 C C . ILE A 1 77 ? 6.615 -2.074 6.424 1.00 91.38 77 ILE A C 1
ATOM 604 O O . ILE A 1 77 ? 7.173 -2.918 7.123 1.00 91.38 77 ILE A O 1
ATOM 608 N N . ARG A 1 78 ? 6.692 -0.772 6.692 1.00 89.62 78 ARG A N 1
ATOM 609 C CA . ARG A 1 78 ? 7.295 -0.236 7.918 1.00 89.62 78 ARG A CA 1
ATOM 610 C C . ARG A 1 78 ? 6.554 1.000 8.403 1.00 89.62 78 ARG A C 1
ATOM 612 O O . ARG A 1 78 ? 5.968 1.726 7.602 1.00 89.62 78 ARG A O 1
ATOM 619 N N . ARG A 1 79 ? 6.624 1.255 9.710 1.00 87.94 79 ARG A N 1
ATOM 620 C CA . ARG A 1 79 ? 6.236 2.544 10.296 1.00 87.94 79 ARG A CA 1
ATOM 621 C C . ARG A 1 79 ? 7.414 3.501 10.207 1.00 87.94 79 ARG A C 1
ATOM 623 O O . ARG A 1 79 ? 8.546 3.122 10.506 1.00 87.94 79 ARG A O 1
ATOM 630 N N . THR A 1 80 ? 7.162 4.728 9.781 1.00 85.69 80 THR A N 1
ATOM 631 C CA . THR A 1 80 ? 8.176 5.783 9.776 1.00 85.69 80 THR A CA 1
ATOM 632 C C . THR A 1 80 ? 7.515 7.148 9.912 1.00 85.69 80 THR A C 1
ATOM 634 O O . THR A 1 80 ? 6.300 7.260 9.774 1.00 85.69 80 THR A O 1
ATOM 637 N N . GLN A 1 81 ? 8.299 8.178 10.201 1.00 81.81 81 GLN A N 1
ATOM 638 C CA . GLN A 1 81 ? 7.826 9.558 10.159 1.00 81.81 81 GLN A CA 1
ATOM 639 C C . GLN A 1 81 ? 8.075 10.105 8.757 1.00 81.81 81 GLN A C 1
ATOM 641 O O . GLN A 1 81 ? 9.126 9.849 8.165 1.00 81.81 81 GLN A O 1
ATOM 646 N N . ALA A 1 82 ? 7.108 10.828 8.200 1.00 69.62 82 ALA A N 1
ATOM 647 C CA . ALA A 1 82 ? 7.313 11.478 6.915 1.00 69.62 82 ALA A CA 1
ATOM 648 C C . ALA A 1 82 ? 8.385 12.575 7.053 1.00 69.62 82 ALA A C 1
ATOM 650 O O . ALA A 1 82 ? 8.201 13.527 7.801 1.00 69.62 82 ALA A O 1
ATOM 651 N N . GLU A 1 83 ? 9.484 12.485 6.298 1.00 66.69 83 GLU A N 1
ATOM 652 C CA . GLU A 1 83 ? 10.554 13.506 6.322 1.00 66.69 83 GLU A CA 1
ATOM 653 C C . GLU A 1 83 ? 10.073 14.909 5.900 1.00 66.69 83 GLU A C 1
ATOM 655 O O . GLU A 1 83 ? 10.718 15.904 6.219 1.00 66.69 83 GLU A O 1
ATOM 660 N N . TYR A 1 84 ? 8.942 14.997 5.190 1.00 61.50 84 TYR A N 1
ATOM 661 C CA . TYR A 1 84 ? 8.438 16.231 4.575 1.00 61.50 84 TYR A CA 1
ATOM 662 C C . TYR A 1 84 ? 7.117 16.747 5.162 1.00 61.50 84 TYR A C 1
ATOM 664 O O . TYR A 1 84 ? 6.661 17.816 4.763 1.00 61.50 84 TYR A O 1
ATOM 672 N N . ILE A 1 85 ? 6.480 16.000 6.066 1.00 57.81 85 ILE A N 1
ATOM 673 C CA . ILE A 1 85 ? 5.189 16.367 6.660 1.00 57.81 85 ILE A CA 1
ATOM 674 C C . ILE A 1 85 ? 5.360 16.253 8.169 1.00 57.81 85 ILE A C 1
ATOM 676 O O . ILE A 1 85 ? 5.553 15.153 8.679 1.00 57.81 85 ILE A O 1
ATOM 680 N N . ASP A 1 86 ? 5.345 17.401 8.848 1.00 54.34 86 ASP A N 1
ATOM 681 C CA . ASP A 1 86 ? 5.609 17.548 10.282 1.00 54.34 86 ASP A CA 1
ATOM 682 C C . ASP A 1 86 ? 4.998 16.401 11.105 1.00 54.34 86 ASP A C 1
ATOM 684 O O . ASP A 1 86 ? 3.781 16.283 11.246 1.00 54.34 86 ASP A O 1
ATOM 688 N N . THR A 1 87 ? 5.862 15.560 11.681 1.00 57.97 87 THR A N 1
ATOM 689 C CA . THR A 1 87 ? 5.572 14.581 12.749 1.00 57.97 87 THR A CA 1
ATOM 690 C C . THR A 1 87 ? 4.519 13.498 12.485 1.00 57.97 87 THR A C 1
ATOM 692 O O . THR A 1 87 ? 4.270 12.690 13.379 1.00 57.97 87 THR A O 1
ATOM 695 N N . GLN A 1 88 ? 3.925 13.409 11.293 1.00 69.12 88 GLN A N 1
ATOM 696 C CA . GLN A 1 88 ? 2.916 12.384 11.025 1.00 69.12 88 GLN A CA 1
ATOM 697 C C . GLN A 1 88 ? 3.571 11.019 10.815 1.00 69.12 88 GLN A C 1
ATOM 699 O O . GLN A 1 88 ? 4.385 10.817 9.905 1.00 69.12 88 GLN A O 1
ATOM 704 N N . GLU A 1 89 ? 3.203 10.067 11.674 1.00 80.56 89 GLU A N 1
ATOM 705 C CA . GLU A 1 89 ? 3.534 8.669 11.453 1.00 80.56 89 GLU A CA 1
ATOM 706 C C . GLU A 1 89 ? 2.784 8.163 10.221 1.00 80.56 89 GLU A C 1
ATOM 708 O O . GLU A 1 89 ? 1.572 8.329 10.076 1.00 80.56 89 GLU A O 1
ATOM 713 N N . ILE A 1 90 ? 3.523 7.516 9.330 1.00 89.44 90 ILE A N 1
ATOM 714 C CA . ILE A 1 90 ? 3.017 6.942 8.092 1.00 89.44 90 ILE A CA 1
ATOM 715 C C . ILE A 1 90 ? 3.330 5.451 8.038 1.00 89.44 90 ILE A C 1
ATOM 717 O O . ILE A 1 90 ? 4.319 4.961 8.596 1.00 89.44 90 ILE A O 1
ATOM 721 N N . TRP A 1 91 ? 2.501 4.732 7.293 1.00 92.62 91 TRP A N 1
ATOM 722 C CA . TRP A 1 91 ? 2.863 3.430 6.762 1.00 92.62 91 TRP A CA 1
ATOM 723 C C . TRP A 1 91 ? 3.611 3.624 5.459 1.00 92.62 91 TRP A C 1
ATOM 725 O O . TRP A 1 91 ? 3.111 4.287 4.556 1.00 92.62 91 TRP A O 1
ATOM 735 N N . LEU A 1 92 ? 4.793 3.035 5.348 1.00 92.56 92 LEU A N 1
ATOM 736 C CA . LEU A 1 92 ? 5.579 3.059 4.126 1.00 92.56 92 LEU A CA 1
ATOM 737 C C . LEU A 1 92 ? 5.647 1.645 3.559 1.00 92.56 92 LEU A C 1
ATOM 739 O O . LEU A 1 92 ? 6.217 0.747 4.181 1.00 92.56 92 LEU A O 1
ATOM 743 N N . LEU A 1 93 ? 5.023 1.457 2.399 1.00 94.62 93 LEU A N 1
ATOM 744 C CA . LEU A 1 93 ? 4.856 0.170 1.737 1.00 94.62 93 LEU A CA 1
ATOM 745 C C . LEU A 1 93 ? 5.702 0.132 0.468 1.00 94.62 93 LEU A C 1
ATOM 747 O O . LEU A 1 93 ? 5.645 1.060 -0.337 1.00 94.62 93 LEU A O 1
ATOM 751 N N . LYS A 1 94 ? 6.446 -0.953 0.254 1.00 94.56 94 LYS A N 1
ATOM 752 C CA . LYS A 1 94 ? 7.140 -1.224 -1.010 1.00 94.56 94 LYS A CA 1
ATOM 753 C C . LYS A 1 94 ? 6.284 -2.149 -1.869 1.00 94.56 94 LYS A C 1
ATOM 755 O O . LYS A 1 94 ? 5.923 -3.234 -1.417 1.00 94.56 94 LYS A O 1
ATOM 760 N N . LEU A 1 95 ? 5.980 -1.712 -3.089 1.00 94.75 95 LEU A N 1
ATOM 761 C CA . LEU A 1 95 ? 5.077 -2.388 -4.013 1.00 94.75 95 LEU A CA 1
ATOM 762 C C . LEU A 1 95 ? 5.808 -2.802 -5.281 1.00 94.75 95 LEU A C 1
ATOM 764 O O . LEU A 1 95 ? 6.294 -1.938 -6.009 1.00 94.75 95 LEU A O 1
ATOM 768 N N . ILE A 1 96 ? 5.787 -4.099 -5.584 1.00 94.12 96 ILE A N 1
ATOM 769 C CA . ILE A 1 96 ? 6.038 -4.592 -6.937 1.00 94.12 96 ILE A CA 1
ATOM 770 C C . ILE A 1 96 ? 4.735 -4.472 -7.722 1.00 94.12 96 ILE A C 1
ATOM 772 O O . ILE A 1 96 ? 3.774 -5.197 -7.471 1.00 94.12 96 ILE A O 1
ATOM 776 N N . LEU A 1 97 ? 4.680 -3.543 -8.667 1.00 93.38 97 LEU A N 1
ATOM 777 C CA . LEU A 1 97 ? 3.483 -3.272 -9.451 1.00 93.38 97 LEU A CA 1
ATOM 778 C C . LEU A 1 97 ? 3.178 -4.407 -10.429 1.00 93.38 97 LEU A C 1
ATOM 780 O O . LEU A 1 97 ? 4.068 -4.921 -11.112 1.00 93.38 97 LEU A O 1
ATOM 784 N N . LYS A 1 98 ? 1.894 -4.741 -10.576 1.00 93.25 98 LYS A N 1
ATOM 785 C CA . LYS A 1 98 ? 1.448 -5.668 -11.625 1.00 93.25 98 LYS A CA 1
ATOM 786 C C . LYS A 1 98 ? 1.789 -5.120 -13.013 1.00 93.25 98 LYS A C 1
ATOM 788 O O . LYS A 1 98 ? 2.271 -5.853 -13.872 1.00 93.25 98 LYS A O 1
ATOM 793 N N . GLU A 1 99 ? 1.578 -3.820 -13.199 1.00 93.25 99 GLU A N 1
ATOM 794 C CA . GLU A 1 99 ? 1.988 -3.067 -14.382 1.00 93.25 99 GLU A CA 1
ATOM 795 C C . GLU A 1 99 ? 2.996 -1.990 -13.953 1.00 93.25 99 GLU A C 1
ATOM 797 O O . GLU A 1 99 ? 2.608 -1.043 -13.267 1.00 93.25 99 GLU A O 1
ATOM 802 N N . PRO A 1 100 ? 4.294 -2.131 -14.288 1.00 91.44 100 PRO A N 1
ATOM 803 C CA . PRO A 1 100 ? 5.311 -1.187 -13.842 1.00 91.44 100 PRO A CA 1
ATOM 804 C C . PRO A 1 100 ? 5.137 0.181 -14.497 1.00 91.44 100 PRO A C 1
ATOM 806 O O . PRO A 1 100 ? 4.724 0.296 -15.655 1.00 91.44 100 PRO A O 1
ATOM 809 N N . VAL A 1 101 ? 5.560 1.223 -13.786 1.00 92.62 101 VAL A N 1
ATOM 810 C CA . VAL A 1 101 ? 5.689 2.560 -14.371 1.00 92.62 101 VAL A CA 1
ATOM 811 C C . VAL A 1 101 ? 6.889 2.552 -15.313 1.00 92.62 101 VAL A C 1
ATOM 813 O O . VAL A 1 101 ? 7.957 2.059 -14.961 1.00 92.62 101 VAL A O 1
ATOM 816 N N . ARG A 1 102 ? 6.728 3.074 -16.532 1.00 93.19 102 ARG A N 1
ATOM 817 C CA . ARG A 1 102 ? 7.777 3.050 -17.561 1.00 93.19 102 ARG A CA 1
ATOM 818 C C . ARG A 1 102 ? 8.252 4.452 -17.898 1.00 93.19 102 ARG A C 1
ATOM 820 O O . ARG A 1 102 ? 7.452 5.290 -18.306 1.00 93.19 102 ARG A O 1
ATOM 827 N N . ALA A 1 103 ? 9.560 4.670 -17.811 1.00 91.94 103 ALA A N 1
ATOM 828 C CA . ALA A 1 103 ? 10.208 5.877 -18.311 1.00 91.94 103 ALA A CA 1
ATOM 829 C C . ALA A 1 103 ? 11.564 5.515 -18.927 1.00 91.94 103 ALA A C 1
ATOM 831 O O . ALA A 1 103 ? 12.352 4.801 -18.320 1.00 91.94 103 ALA A O 1
ATOM 832 N N . ASN A 1 104 ? 11.839 5.994 -20.144 1.00 90.19 104 ASN A N 1
ATOM 833 C CA . ASN A 1 104 ? 13.123 5.797 -20.835 1.00 90.19 104 ASN A CA 1
ATOM 834 C C . ASN A 1 104 ? 13.593 4.328 -20.922 1.00 90.19 104 ASN A C 1
ATOM 836 O O . ASN A 1 104 ? 14.776 4.041 -20.774 1.00 90.19 104 ASN A O 1
ATOM 840 N N . SER A 1 105 ? 12.674 3.391 -21.185 1.00 89.94 105 SER A N 1
ATOM 841 C CA . SER A 1 105 ? 12.929 1.932 -21.212 1.00 89.94 105 SER A CA 1
ATOM 842 C C . SER A 1 105 ? 13.308 1.299 -19.866 1.00 89.94 105 SER A C 1
ATOM 844 O O . SER A 1 105 ? 13.608 0.106 -19.822 1.00 89.94 105 SER A O 1
ATOM 846 N N . VAL A 1 106 ? 13.247 2.066 -18.779 1.00 92.44 106 VAL A N 1
ATOM 847 C CA . VAL A 1 106 ? 13.406 1.588 -17.406 1.00 92.44 106 VAL A CA 1
ATOM 848 C C . VAL A 1 106 ? 12.021 1.325 -16.814 1.00 92.44 106 VAL A C 1
ATOM 850 O O . VAL A 1 106 ? 11.073 2.084 -17.047 1.00 92.44 106 VAL A O 1
ATOM 853 N N . GLU A 1 107 ? 11.894 0.214 -16.091 1.00 94.25 107 GLU A N 1
ATOM 854 C CA . GLU A 1 107 ? 10.680 -0.155 -15.364 1.00 94.25 107 GLU A CA 1
ATOM 855 C C . GLU A 1 107 ? 10.845 0.211 -13.893 1.00 94.25 107 GLU A C 1
ATOM 857 O O . GLU A 1 107 ? 11.903 -0.010 -13.307 1.00 94.25 107 GLU A O 1
ATOM 862 N N . TYR A 1 108 ? 9.795 0.770 -13.304 1.00 93.88 108 TYR A N 1
ATOM 863 C CA . TYR A 1 108 ? 9.786 1.218 -11.925 1.00 93.88 108 TYR A CA 1
ATOM 864 C C . TYR A 1 108 ? 8.643 0.574 -11.155 1.00 93.88 108 TYR A C 1
ATOM 866 O O . TYR A 1 108 ? 7.490 0.543 -11.595 1.00 93.88 108 TYR A O 1
ATOM 874 N N . ASP A 1 109 ? 9.007 0.124 -9.969 1.00 94.88 109 ASP A N 1
ATOM 875 C CA . ASP A 1 109 ? 8.133 -0.151 -8.848 1.00 94.88 109 ASP A CA 1
ATOM 876 C C . ASP A 1 109 ? 8.003 1.096 -7.973 1.00 94.88 109 ASP A C 1
ATOM 878 O O . ASP A 1 109 ? 8.633 2.127 -8.235 1.00 94.88 109 ASP A O 1
ATOM 882 N N . ILE A 1 110 ? 7.157 1.040 -6.948 1.00 95.62 110 ILE A N 1
ATOM 883 C CA . ILE A 1 110 ? 6.884 2.214 -6.117 1.00 95.62 110 ILE A CA 1
ATOM 884 C C . ILE A 1 110 ? 7.018 1.907 -4.635 1.00 95.62 110 ILE A C 1
ATOM 886 O O . ILE A 1 110 ? 6.753 0.803 -4.163 1.00 95.62 110 ILE A O 1
ATOM 890 N N . GLU A 1 111 ? 7.411 2.929 -3.888 1.00 94.75 111 GLU A N 1
ATOM 891 C CA . GLU A 1 111 ? 7.185 2.997 -2.454 1.00 94.75 111 GLU A CA 1
ATOM 892 C C . GLU A 1 111 ? 6.058 3.996 -2.204 1.00 94.75 111 GLU A C 1
ATOM 894 O O . GLU A 1 111 ? 6.082 5.109 -2.733 1.00 94.75 111 GLU A O 1
ATOM 899 N N . VAL A 1 112 ? 5.062 3.596 -1.426 1.00 94.81 112 VAL A N 1
ATOM 900 C CA . VAL A 1 112 ? 3.841 4.362 -1.176 1.00 94.81 112 VAL A CA 1
ATOM 901 C C . VAL A 1 112 ? 3.746 4.670 0.307 1.00 94.81 112 VAL A C 1
ATOM 903 O O . VAL A 1 112 ? 3.908 3.775 1.136 1.00 94.81 112 VAL A O 1
ATOM 906 N N . SER A 1 113 ? 3.462 5.927 0.635 1.00 93.38 113 SER A N 1
ATOM 907 C CA . SER A 1 113 ? 3.087 6.330 1.984 1.00 93.38 113 SER A CA 1
ATOM 908 C C . SER A 1 113 ? 1.568 6.308 2.139 1.00 93.38 113 SER A C 1
ATOM 910 O O . SER A 1 113 ? 0.836 6.774 1.263 1.00 93.38 113 SER A O 1
ATOM 912 N N . VAL A 1 114 ? 1.098 5.777 3.265 1.00 93.31 114 VAL A N 1
ATOM 913 C CA . VAL A 1 114 ? -0.295 5.867 3.713 1.00 93.31 114 VAL A CA 1
ATOM 914 C C . VAL A 1 114 ? -0.308 6.572 5.062 1.00 93.31 114 VAL A C 1
ATOM 916 O O . VAL A 1 114 ? 0.322 6.118 6.021 1.00 93.31 114 VAL A O 1
ATOM 919 N N . ASN A 1 115 ? -1.011 7.695 5.130 1.00 90.06 115 ASN A N 1
ATOM 920 C CA . ASN A 1 115 ? -1.172 8.469 6.350 1.00 90.06 115 ASN A CA 1
ATOM 921 C C . ASN A 1 115 ? -2.075 7.721 7.345 1.00 90.06 115 ASN A C 1
ATOM 923 O O . ASN A 1 115 ? -3.134 7.204 6.974 1.00 90.06 115 ASN A O 1
ATOM 927 N N . ARG A 1 116 ? -1.636 7.654 8.607 1.00 88.12 116 ARG A N 1
ATOM 928 C CA . ARG A 1 116 ? -2.300 6.871 9.656 1.00 88.12 116 ARG A CA 1
ATOM 929 C C . ARG A 1 116 ? -3.577 7.511 10.194 1.00 88.12 116 ARG A C 1
ATOM 931 O O . ARG A 1 116 ? -4.424 6.783 1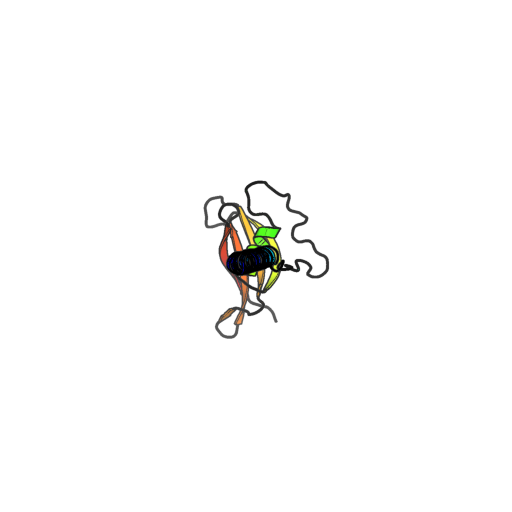0.700 1.00 88.12 116 ARG A O 1
ATOM 938 N N . ASP A 1 117 ? -3.747 8.815 10.021 1.00 86.69 117 ASP A N 1
ATOM 939 C CA . ASP A 1 117 ? -4.871 9.572 10.571 1.00 86.69 117 ASP A CA 1
ATOM 940 C C . ASP A 1 117 ? -5.979 9.769 9.532 1.00 86.69 117 ASP A C 1
ATOM 942 O O . ASP A 1 117 ? -7.165 9.611 9.820 1.00 86.69 117 ASP A O 1
ATOM 946 N N . ASN A 1 118 ? -5.601 10.119 8.298 1.00 88.62 118 ASN A N 1
ATOM 947 C CA . ASN A 1 118 ? -6.547 10.602 7.286 1.00 88.62 118 ASN A CA 1
ATOM 948 C C . ASN A 1 118 ? -6.676 9.700 6.046 1.00 88.62 118 ASN A C 1
ATOM 950 O O . ASN A 1 118 ? -7.445 10.026 5.141 1.00 88.62 118 ASN A O 1
ATOM 954 N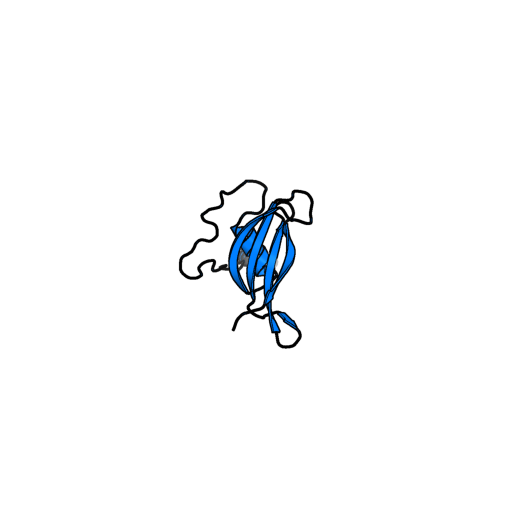 N . LYS A 1 119 ? -5.972 8.558 6.007 1.00 91.19 119 LYS A N 1
ATOM 955 C CA . LYS A 1 119 ? -5.991 7.580 4.899 1.00 91.19 119 LYS A CA 1
ATOM 956 C C . LYS A 1 119 ? -5.453 8.111 3.568 1.00 91.19 119 LYS A C 1
ATOM 958 O O . LYS A 1 119 ? -5.631 7.457 2.540 1.00 91.19 119 LYS A O 1
ATOM 963 N N . GLU A 1 120 ? -4.806 9.272 3.547 1.00 91.81 120 GLU A N 1
ATOM 964 C CA . GLU A 1 120 ? -4.213 9.800 2.323 1.00 91.81 120 GLU A CA 1
ATOM 965 C C . GLU A 1 120 ? -3.053 8.922 1.843 1.00 91.81 120 GLU A C 1
ATOM 967 O O . GLU A 1 120 ? -2.270 8.401 2.639 1.00 91.81 120 GLU A O 1
ATOM 972 N N . ILE A 1 121 ? -2.953 8.766 0.520 1.00 92.94 121 ILE A N 1
ATOM 973 C CA . ILE A 1 121 ? -2.003 7.857 -0.130 1.00 92.94 121 ILE A CA 1
ATOM 974 C C . ILE A 1 121 ? -1.181 8.616 -1.165 1.00 92.94 121 ILE A C 1
ATOM 976 O O . ILE A 1 121 ? -1.734 9.071 -2.180 1.00 92.94 121 ILE A O 1
ATOM 980 N N . PHE A 1 122 ? 0.137 8.645 -0.982 1.00 91.62 122 PHE A N 1
ATOM 981 C CA . PHE A 1 122 ? 1.073 9.317 -1.883 1.00 91.62 122 PHE A CA 1
ATOM 982 C C . PHE A 1 122 ? 2.177 8.370 -2.348 1.00 91.62 122 PHE A C 1
ATOM 984 O O . PHE A 1 122 ? 2.591 7.463 -1.630 1.00 91.62 122 PHE A O 1
ATOM 991 N N . ILE A 1 123 ? 2.669 8.578 -3.571 1.00 92.94 123 ILE A N 1
ATOM 992 C CA . ILE A 1 123 ? 3.898 7.914 -4.015 1.00 92.94 123 ILE A CA 1
ATOM 993 C C . ILE A 1 123 ? 5.051 8.608 -3.297 1.00 92.94 123 ILE A C 1
ATOM 995 O O . ILE A 1 123 ? 5.272 9.800 -3.498 1.00 92.94 123 ILE A O 1
ATOM 999 N N . TYR A 1 124 ? 5.764 7.861 -2.463 1.00 90.44 124 TYR A N 1
ATOM 1000 C CA . TYR A 1 124 ? 6.931 8.353 -1.745 1.00 90.44 124 TYR A CA 1
ATOM 1001 C C . TYR A 1 124 ? 8.156 8.384 -2.664 1.00 90.44 124 TYR A C 1
ATOM 1003 O O . TYR A 1 124 ? 8.858 9.390 -2.729 1.00 90.44 124 TYR A O 1
ATOM 1011 N N . ARG A 1 125 ? 8.390 7.311 -3.434 1.00 92.81 125 ARG A N 1
ATOM 1012 C CA . ARG A 1 125 ? 9.427 7.276 -4.481 1.00 92.81 125 ARG A CA 1
ATOM 1013 C C . ARG A 1 125 ? 9.191 6.183 -5.516 1.00 92.81 125 ARG A C 1
ATOM 1015 O O . ARG A 1 125 ? 8.484 5.210 -5.261 1.00 92.81 125 ARG A O 1
ATOM 1022 N N . PHE A 1 126 ? 9.870 6.320 -6.650 1.00 94.44 126 PHE A N 1
ATOM 1023 C CA . PHE A 1 126 ? 10.012 5.271 -7.655 1.00 94.44 126 PHE A CA 1
ATOM 1024 C C . PHE A 1 126 ? 11.267 4.443 -7.372 1.00 94.44 126 PHE A C 1
ATOM 1026 O O . PHE A 1 126 ? 12.306 4.985 -6.993 1.00 94.44 126 PHE A O 1
ATOM 1033 N N . ILE A 1 127 ? 11.168 3.130 -7.552 1.00 94.38 127 ILE A N 1
ATOM 1034 C CA . ILE A 1 127 ? 12.250 2.171 -7.342 1.00 94.38 127 ILE A CA 1
ATOM 1035 C C . ILE A 1 127 ? 12.499 1.480 -8.675 1.00 94.38 127 ILE A C 1
ATOM 1037 O O . ILE A 1 127 ? 11.607 0.825 -9.201 1.00 94.38 127 ILE A O 1
ATOM 1041 N N . GLU A 1 128 ? 13.697 1.625 -9.230 1.00 94.31 128 GLU A N 1
ATOM 1042 C CA . GLU A 1 128 ? 14.060 0.929 -10.464 1.00 94.31 128 GLU A CA 1
ATOM 1043 C C . GLU A 1 128 ? 13.968 -0.591 -10.274 1.00 94.31 128 GLU A C 1
ATOM 1045 O O . GLU A 1 128 ? 14.561 -1.159 -9.350 1.00 94.31 128 GLU A O 1
ATOM 1050 N N . ARG A 1 129 ? 13.204 -1.244 -11.151 1.00 89.06 129 ARG A N 1
ATOM 1051 C CA . ARG A 1 129 ? 13.000 -2.687 -11.147 1.00 89.06 129 ARG A CA 1
ATOM 1052 C C . ARG A 1 129 ? 14.249 -3.368 -11.694 1.00 89.06 129 ARG A C 1
ATOM 1054 O O . ARG A 1 129 ? 14.561 -3.264 -12.879 1.00 89.06 129 ARG A O 1
ATOM 1061 N N . GLN A 1 130 ? 14.944 -4.088 -10.821 1.00 81.12 130 GLN A N 1
ATOM 1062 C CA . GLN A 1 130 ? 16.052 -4.954 -11.213 1.00 81.12 130 GLN A CA 1
ATOM 1063 C C . GLN A 1 130 ? 15.471 -6.196 -11.909 1.00 81.12 130 GLN A C 1
ATOM 1065 O O . GLN A 1 130 ? 14.557 -6.822 -11.368 1.00 81.12 130 GLN A O 1
ATOM 1070 N N . LYS A 1 131 ? 15.947 -6.495 -13.121 1.00 66.50 131 LYS A N 1
ATOM 1071 C CA . LYS A 1 131 ? 15.544 -7.666 -13.916 1.00 66.50 131 LYS A CA 1
ATOM 1072 C C . LYS A 1 131 ? 16.442 -8.864 -13.652 1.00 66.50 131 LYS A C 1
ATOM 1074 O O . LYS A 1 131 ? 17.649 -8.638 -13.419 1.00 66.50 131 LYS A O 1
#

Radius of gyration: 24.28 Å; chains: 1; bounding box: 84×35×39 Å

Secondary structure (DSSP, 8-state):
--HHHHHHHHHHHHHHHHHHHHHHHHHHHH----------STT--TTTT----TTS--HHHHHHHHHHHS-EEEEEEEEEE-TTSTT-EEEEEEEEESS-EEETTEEEEEEEEEETTT--EEEEEEEE---

pLDDT: mean 77.44, std 17.34, range [37.5, 95.62]

Foldseek 3Di:
DPVVVVVVVVVVVVVVVVVVVVVVVVVVVVPPPPPPLCLPPPDDPLQPVPDDDPQWQHPVNLSVLCCVVFPFHWPHWDWDADPPDPGFIWIKTWGDGPAFDDDPNWTWTFIWTATTNPRDIDTPDTDTDDD

Organism: NCBI:txid1974809